Protein AF-A0A941Z0Y1-F1 (afdb_monomer_lite)

pLDDT: mean 83.26, std 10.03, range [49.31, 97.75]

Foldseek 3Di:
DVVVVCVVVVVVVVVVVCVVPNDDDDPVVVDDDVCVVDVVVVVVVCPDPVVVVVVVVVVVVVVVCVVVVVVVCVVCVVVVVVLVPDDPVVSVPD

Secondary structure (DSSP, 8-state):
-HHHHHHHHHHHHHHHHHHHH-----TTTSS--GGGT-HHHHHHHHTSHHHHHHHHHHHHHHHHHHHHHHHHHHHHHHHHHHHHTS-HHHHTT-

Structure (mmCIF, N/CA/C/O backbone):
data_AF-A0A941Z0Y1-F1
#
_entry.id   AF-A0A941Z0Y1-F1
#
loop_
_atom_site.group_PDB
_atom_site.id
_atom_site.type_symbol
_atom_site.label_atom_id
_atom_site.label_alt_id
_atom_site.label_comp_id
_atom_site.label_asym_id
_atom_site.label_entity_id
_atom_site.label_seq_id
_atom_site.pdbx_PDB_ins_code
_atom_site.Cartn_x
_atom_site.Cartn_y
_atom_site.Cartn_z
_atom_site.occupancy
_atom_site.B_iso_or_equiv
_atom_site.auth_seq_id
_atom_site.auth_comp_id
_atom_site.auth_asym_id
_atom_site.auth_atom_id
_atom_site.pdbx_PDB_model_num
ATOM 1 N N . MET A 1 1 ? 23.886 -2.031 2.480 1.00 68.56 1 MET A N 1
ATOM 2 C CA . MET A 1 1 ? 22.710 -1.448 1.790 1.00 68.56 1 MET A CA 1
ATOM 3 C C . MET A 1 1 ? 21.457 -1.440 2.666 1.00 68.56 1 MET A C 1
ATOM 5 O O . MET A 1 1 ? 20.902 -0.369 2.863 1.00 68.56 1 MET A O 1
ATOM 9 N N . VAL A 1 2 ? 21.059 -2.568 3.274 1.00 85.44 2 VAL A N 1
ATOM 10 C CA . VAL A 1 2 ? 19.877 -2.633 4.169 1.00 85.44 2 VAL A CA 1
ATOM 11 C C . VAL A 1 2 ? 19.943 -1.650 5.348 1.00 85.44 2 VAL A C 1
ATOM 13 O O . VAL A 1 2 ? 18.944 -1.026 5.682 1.00 85.44 2 VAL A O 1
ATOM 16 N N . LEU A 1 3 ? 21.136 -1.450 5.923 1.00 88.38 3 LEU A N 1
ATOM 17 C CA . LEU A 1 3 ? 21.339 -0.557 7.068 1.00 88.38 3 LEU A CA 1
ATOM 18 C C . LEU A 1 3 ? 21.107 0.922 6.709 1.00 88.38 3 LEU A C 1
ATOM 20 O O . LEU A 1 3 ? 20.530 1.668 7.489 1.00 88.38 3 LEU A O 1
ATOM 24 N N . VAL A 1 4 ? 21.502 1.324 5.496 1.00 90.81 4 VAL A N 1
ATOM 25 C CA . VAL A 1 4 ? 21.300 2.685 4.970 1.00 90.81 4 VAL A CA 1
ATOM 26 C C . VAL A 1 4 ? 19.827 2.909 4.632 1.00 90.81 4 VAL A C 1
ATOM 28 O O . VAL A 1 4 ? 19.267 3.942 4.981 1.00 90.81 4 VAL A O 1
ATOM 31 N N . LEU A 1 5 ? 19.175 1.915 4.018 1.00 91.62 5 LEU A N 1
ATOM 32 C CA . LEU A 1 5 ? 17.745 1.979 3.717 1.00 91.62 5 LEU A CA 1
ATOM 33 C C . LEU A 1 5 ? 16.916 2.113 5.005 1.00 91.62 5 LEU A C 1
ATOM 35 O O . LEU A 1 5 ? 16.053 2.981 5.093 1.00 91.62 5 LEU A O 1
ATOM 39 N N . GLY A 1 6 ? 17.223 1.303 6.025 1.00 90.12 6 GLY A N 1
ATOM 40 C CA . GLY A 1 6 ? 16.575 1.375 7.335 1.00 90.12 6 GLY A CA 1
ATOM 41 C C . GLY A 1 6 ? 16.792 2.722 8.028 1.00 90.12 6 GLY A C 1
ATOM 42 O O . GLY A 1 6 ? 15.838 3.295 8.550 1.00 90.12 6 GLY A O 1
ATOM 43 N N . ALA A 1 7 ? 18.010 3.268 7.964 1.00 92.56 7 ALA A N 1
ATOM 44 C CA . ALA A 1 7 ? 18.342 4.563 8.559 1.00 92.56 7 ALA A CA 1
ATOM 45 C C . ALA A 1 7 ? 17.573 5.740 7.935 1.00 92.56 7 ALA A C 1
ATOM 47 O O . ALA A 1 7 ? 17.288 6.705 8.635 1.00 92.56 7 ALA A O 1
ATOM 48 N N . VAL A 1 8 ? 17.213 5.664 6.648 1.00 93.56 8 VAL A N 1
ATOM 49 C CA . VAL A 1 8 ? 16.421 6.702 5.960 1.00 93.56 8 VAL A CA 1
ATOM 50 C C . VAL A 1 8 ? 14.917 6.466 6.118 1.00 93.56 8 VAL A C 1
ATOM 52 O O . VAL A 1 8 ? 14.153 7.408 6.327 1.00 93.56 8 VAL A O 1
ATOM 55 N N . MET A 1 9 ? 14.474 5.209 6.053 1.00 94.31 9 MET A N 1
ATOM 56 C CA . MET A 1 9 ? 13.058 4.854 6.191 1.00 94.31 9 MET A CA 1
ATOM 57 C C . MET A 1 9 ? 12.527 5.126 7.600 1.00 94.31 9 MET A C 1
ATOM 59 O O . MET A 1 9 ? 11.377 5.532 7.736 1.00 94.31 9 MET A O 1
ATOM 63 N N . LEU A 1 10 ? 13.347 4.951 8.642 1.00 92.94 10 LEU A N 1
ATOM 64 C CA . LEU A 1 10 ? 12.937 5.180 10.028 1.00 92.94 10 LEU A CA 1
ATOM 65 C C . LEU A 1 10 ? 12.474 6.631 10.288 1.00 92.94 10 LEU A C 1
ATOM 67 O O . LEU A 1 10 ? 11.329 6.808 10.708 1.00 92.94 10 LEU A O 1
ATOM 71 N N . PRO A 1 11 ? 13.273 7.681 10.008 1.00 92.94 11 PRO A N 1
ATOM 72 C CA . PRO A 1 11 ? 12.818 9.058 10.175 1.00 92.94 11 PRO A CA 1
ATOM 73 C C . PRO A 1 11 ? 11.687 9.417 9.206 1.00 92.94 11 PRO A C 1
ATOM 75 O O . PRO A 1 11 ? 10.793 10.161 9.595 1.00 92.94 11 PRO A O 1
ATOM 78 N N . ALA A 1 12 ? 11.667 8.865 7.987 1.00 93.06 12 ALA A N 1
ATOM 79 C CA . ALA A 1 12 ? 10.578 9.102 7.037 1.00 93.06 12 ALA A CA 1
ATOM 80 C C . ALA A 1 12 ? 9.235 8.550 7.543 1.00 93.06 12 ALA A C 1
ATOM 82 O O . ALA A 1 12 ? 8.218 9.239 7.476 1.00 93.06 12 ALA A O 1
ATOM 83 N N . ALA A 1 13 ? 9.230 7.337 8.100 1.00 90.19 13 ALA A N 1
ATOM 84 C CA . ALA A 1 13 ? 8.043 6.720 8.683 1.00 90.19 13 ALA A CA 1
ATOM 85 C C . ALA A 1 13 ? 7.556 7.484 9.925 1.00 90.19 13 ALA A C 1
ATOM 87 O O . ALA A 1 13 ? 6.356 7.721 10.066 1.00 90.19 13 ALA A O 1
ATOM 88 N N . LEU A 1 14 ? 8.480 7.921 10.791 1.00 90.62 14 LEU A N 1
ATOM 89 C CA . LEU A 1 14 ? 8.154 8.759 11.949 1.00 90.62 14 LEU A CA 1
ATOM 90 C C . LEU A 1 14 ? 7.556 10.102 11.512 1.00 90.62 14 LEU A C 1
ATOM 92 O O . LEU A 1 14 ? 6.493 10.484 11.998 1.00 90.62 14 LEU A O 1
ATOM 96 N N . ALA A 1 15 ? 8.188 10.786 10.556 1.00 91.38 15 ALA A N 1
ATOM 97 C CA . ALA A 1 15 ? 7.699 12.053 10.021 1.00 91.38 15 ALA A CA 1
ATOM 98 C C . ALA A 1 15 ? 6.317 11.903 9.368 1.00 91.38 15 ALA A C 1
ATOM 100 O O . ALA A 1 15 ? 5.436 12.726 9.609 1.00 91.38 15 ALA A O 1
ATOM 101 N N . ALA A 1 16 ? 6.094 10.832 8.600 1.00 90.75 16 ALA A N 1
ATOM 102 C CA . ALA A 1 16 ? 4.801 10.539 7.989 1.00 90.75 16 ALA A CA 1
ATOM 103 C C . ALA A 1 16 ? 3.706 10.291 9.039 1.00 90.75 16 ALA A C 1
ATOM 105 O O . ALA A 1 16 ? 2.607 10.829 8.914 1.00 90.75 16 ALA A O 1
ATOM 106 N N . GLY A 1 17 ? 4.004 9.524 10.094 1.00 89.19 17 GLY A N 1
ATOM 107 C CA . GLY A 1 17 ? 3.065 9.279 11.192 1.00 89.19 17 GLY A CA 1
ATOM 108 C C . GLY A 1 17 ? 2.684 10.563 11.931 1.00 89.19 17 GLY A C 1
ATOM 109 O O . GLY A 1 17 ? 1.500 10.824 12.156 1.00 89.19 17 GLY A O 1
ATOM 110 N N . VAL A 1 18 ? 3.675 11.408 12.233 1.00 90.31 18 VAL A N 1
ATOM 111 C CA . VAL A 1 18 ? 3.452 12.713 12.872 1.00 90.31 18 VAL A CA 1
ATOM 112 C C . VAL A 1 18 ? 2.677 13.662 11.959 1.00 90.31 18 VAL A C 1
ATOM 114 O O . VAL A 1 18 ? 1.786 14.358 12.435 1.00 90.31 18 VAL A O 1
ATOM 117 N N . ALA A 1 19 ? 2.944 13.669 10.653 1.00 89.81 19 ALA A N 1
ATOM 118 C CA . ALA A 1 19 ? 2.198 14.489 9.700 1.00 89.81 19 ALA A CA 1
ATOM 119 C C . ALA A 1 19 ? 0.736 14.032 9.539 1.00 89.81 19 ALA A C 1
ATOM 121 O O . ALA A 1 19 ? -0.152 14.863 9.367 1.00 89.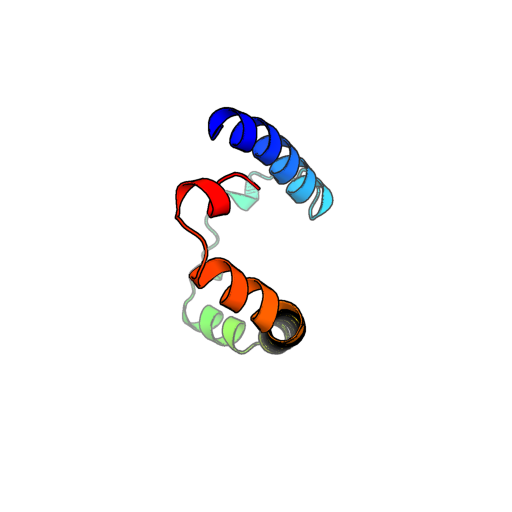81 19 ALA A O 1
ATOM 122 N N . ALA A 1 20 ? 0.472 12.723 9.607 1.00 86.94 20 ALA A N 1
ATOM 123 C CA . ALA A 1 20 ? -0.867 12.164 9.433 1.00 86.94 20 ALA A CA 1
ATOM 124 C C . ALA A 1 20 ? -1.774 12.317 10.670 1.00 86.94 20 ALA A C 1
ATOM 126 O O . ALA A 1 20 ? -2.994 12.373 10.515 1.00 86.94 20 ALA A O 1
ATOM 127 N N . GLY A 1 21 ? -1.210 12.356 11.885 1.00 78.69 21 GLY A N 1
ATOM 128 C CA . GLY A 1 21 ? -2.000 12.313 13.126 1.00 78.69 21 GLY A CA 1
ATOM 129 C C . GLY A 1 21 ? -1.463 13.116 14.313 1.00 78.69 21 GLY A C 1
ATOM 130 O O . GLY A 1 21 ? -2.063 13.067 15.386 1.00 78.69 21 GLY A O 1
ATOM 131 N N . GLY A 1 22 ? -0.363 13.853 14.149 1.00 80.94 22 GLY A N 1
ATOM 132 C CA . GLY A 1 22 ? 0.316 14.561 15.233 1.00 80.94 22 GLY A CA 1
ATOM 133 C C . GLY A 1 22 ? 1.022 13.627 16.221 1.00 80.94 22 GLY A C 1
ATOM 134 O O . GLY A 1 22 ? 1.003 12.402 16.102 1.00 80.94 22 GLY A O 1
ATOM 135 N N . TRP A 1 23 ? 1.668 14.211 17.229 1.00 81.69 23 TRP A N 1
ATOM 136 C CA . TRP A 1 23 ? 2.312 13.465 18.313 1.00 81.69 23 TRP A CA 1
ATOM 137 C C . TRP A 1 23 ? 1.351 13.347 19.506 1.00 81.69 23 TRP A C 1
ATOM 139 O O . TRP A 1 23 ? 1.298 14.238 20.351 1.00 81.69 23 TRP A O 1
ATOM 149 N N . ASN A 1 24 ? 0.555 12.272 19.565 1.00 73.69 24 ASN A N 1
ATOM 150 C CA . ASN A 1 24 ? -0.470 12.089 20.602 1.00 73.69 24 ASN A CA 1
ATOM 151 C C . ASN A 1 24 ? -0.060 11.045 21.659 1.00 73.69 24 ASN A C 1
ATOM 153 O O . ASN A 1 24 ? -0.305 9.849 21.495 1.00 73.69 24 ASN A O 1
ATOM 157 N N . PHE A 1 25 ? 0.537 11.495 22.767 1.00 74.94 25 PHE A N 1
ATOM 158 C CA . PHE A 1 25 ? 0.802 10.653 23.941 1.00 74.94 25 PHE A CA 1
ATOM 159 C C . PHE A 1 25 ? -0.435 10.607 24.848 1.00 74.94 25 PHE A C 1
ATOM 161 O O . PHE A 1 25 ? -0.751 11.583 25.523 1.00 74.94 25 PHE A O 1
ATOM 168 N N . SER A 1 26 ? -1.134 9.466 24.888 1.00 76.69 26 SER A N 1
ATOM 169 C CA . SER A 1 26 ? -2.291 9.271 25.771 1.00 76.69 26 SER A CA 1
ATOM 170 C C . SER A 1 26 ? -2.254 7.923 26.486 1.00 76.69 26 SER A C 1
ATOM 172 O O . SER A 1 26 ? -2.289 6.863 25.861 1.00 76.69 26 SER A O 1
ATOM 174 N N . TRP A 1 27 ? -2.289 7.964 27.818 1.00 76.31 27 TRP A N 1
ATOM 175 C CA . TRP A 1 27 ? -2.401 6.780 28.676 1.00 76.31 27 TRP A CA 1
ATOM 176 C C . TRP A 1 27 ? -3.780 6.103 28.589 1.00 76.31 27 TRP A C 1
ATOM 178 O O . TRP A 1 27 ? -3.904 4.912 28.855 1.00 76.31 27 TRP A O 1
ATOM 188 N N . GLN A 1 28 ? -4.814 6.819 28.129 1.00 70.38 28 GLN A N 1
ATOM 189 C CA . GLN A 1 28 ? -6.146 6.249 27.875 1.00 70.38 28 GLN A CA 1
ATOM 190 C C . GLN A 1 28 ? -6.217 5.440 26.574 1.00 70.38 28 GLN A C 1
ATOM 192 O O . GLN A 1 28 ? -7.148 4.654 26.393 1.00 70.38 28 GLN A O 1
ATOM 197 N N . ALA A 1 29 ? -5.259 5.613 25.657 1.00 69.38 29 ALA A N 1
ATOM 198 C CA . ALA A 1 29 ? -5.125 4.736 24.495 1.00 69.38 29 ALA A CA 1
ATOM 199 C C . ALA A 1 29 ? -4.581 3.350 24.886 1.00 69.38 29 ALA A C 1
ATOM 201 O O . ALA A 1 29 ? -4.901 2.374 24.212 1.00 69.38 29 ALA A O 1
ATOM 202 N N . LEU A 1 30 ? -3.815 3.272 25.984 1.00 72.75 30 LEU A N 1
ATOM 203 C CA . LEU A 1 30 ? -3.275 2.028 26.541 1.00 72.75 30 LEU A CA 1
ATOM 204 C C . LEU A 1 30 ? -4.294 1.235 27.372 1.00 72.75 30 LEU A C 1
ATOM 206 O O . LEU A 1 30 ? -4.092 0.047 27.612 1.00 72.75 30 LEU A O 1
ATOM 210 N N . ALA A 1 31 ? -5.379 1.869 27.822 1.00 81.19 31 ALA A N 1
ATOM 211 C CA . ALA A 1 31 ? -6.415 1.181 28.579 1.00 81.19 31 ALA A CA 1
ATOM 212 C C . ALA A 1 31 ? -7.169 0.179 27.676 1.00 81.19 31 ALA A C 1
ATOM 214 O O . ALA A 1 31 ? -7.605 0.561 26.581 1.00 81.19 31 ALA A O 1
ATOM 215 N N . PRO A 1 32 ? -7.368 -1.083 28.106 1.00 74.50 32 PRO A N 1
ATOM 216 C CA . PRO A 1 32 ? -8.160 -2.044 27.350 1.00 74.50 32 PRO A CA 1
ATOM 217 C C . PRO A 1 32 ? -9.616 -1.567 27.292 1.00 74.50 32 PRO A C 1
ATOM 219 O O . PRO A 1 32 ? -10.277 -1.410 28.315 1.00 74.50 32 PRO A O 1
ATOM 222 N N . LYS A 1 33 ? -10.115 -1.307 26.079 1.00 72.81 33 LYS A N 1
ATOM 223 C CA . LYS A 1 33 ? -11.495 -0.863 25.840 1.00 72.81 33 LYS A CA 1
ATOM 224 C C . LYS A 1 33 ? -12.351 -2.072 25.438 1.00 72.81 33 LYS A C 1
ATOM 226 O O . LYS A 1 33 ? -12.214 -2.517 24.297 1.00 72.81 33 LYS A O 1
ATOM 231 N N . PRO A 1 34 ? -13.232 -2.599 26.310 1.00 73.88 34 PRO A N 1
ATOM 232 C CA . PRO A 1 34 ? -14.035 -3.790 26.011 1.00 73.88 34 PRO A CA 1
ATOM 233 C C . PRO A 1 34 ? -14.998 -3.585 24.829 1.00 73.88 34 PRO A C 1
ATOM 235 O O . PRO A 1 34 ? -15.244 -4.514 24.071 1.00 73.88 34 PRO A O 1
ATOM 238 N N . GLU A 1 35 ? -15.427 -2.350 24.558 1.00 72.44 35 GLU A N 1
ATOM 239 C CA . GLU A 1 35 ? -16.217 -1.989 23.363 1.00 72.44 35 GLU A CA 1
ATOM 240 C C . GLU A 1 35 ? -15.479 -2.192 22.025 1.00 72.44 35 GLU A C 1
ATOM 242 O O . GLU A 1 35 ? -16.084 -2.150 20.946 1.00 72.44 35 GLU A O 1
ATOM 247 N N . LYS A 1 36 ? -14.151 -2.352 22.052 1.00 68.81 36 LYS A N 1
ATOM 248 C CA . LYS A 1 36 ? -13.364 -2.734 20.871 1.00 68.81 36 LYS A CA 1
ATOM 249 C C . LYS A 1 36 ? -13.256 -4.252 20.700 1.00 68.81 36 LYS A C 1
ATOM 251 O O . LYS A 1 36 ? -12.867 -4.679 19.619 1.00 68.81 36 LYS A O 1
ATOM 256 N N . LEU A 1 37 ? -13.593 -5.033 21.729 1.00 76.50 37 LEU A N 1
ATOM 257 C CA . LEU A 1 37 ? -13.517 -6.497 21.738 1.00 76.50 37 LEU A CA 1
ATOM 258 C C . LEU A 1 37 ? -14.862 -7.178 21.455 1.00 76.50 37 LEU A C 1
ATOM 260 O O . LEU A 1 37 ? -14.880 -8.389 21.272 1.00 76.50 37 LEU A O 1
ATOM 264 N N . ASP A 1 38 ? -15.970 -6.434 21.406 1.00 78.62 38 ASP A N 1
ATOM 265 C CA . ASP A 1 38 ? -17.287 -6.993 21.096 1.00 78.62 38 ASP A CA 1
ATOM 266 C C . ASP A 1 38 ? -17.366 -7.445 19.616 1.00 78.62 38 ASP A C 1
ATOM 268 O O . ASP A 1 38 ? -17.330 -6.599 18.709 1.00 78.62 38 ASP A O 1
ATOM 272 N N . PRO A 1 39 ? -17.481 -8.762 19.342 1.00 77.00 39 PRO A N 1
ATOM 273 C CA . PRO A 1 39 ? -17.507 -9.295 17.983 1.00 77.00 39 PRO A CA 1
ATOM 274 C C . PRO A 1 39 ? -18.791 -8.928 17.227 1.00 77.00 39 PRO A C 1
ATOM 276 O O . PRO A 1 39 ? -18.743 -8.739 16.010 1.00 77.00 39 PRO A O 1
ATOM 279 N N . PHE A 1 40 ? -19.924 -8.768 17.918 1.00 81.31 40 PHE A N 1
ATOM 280 C CA . PHE A 1 40 ? -21.198 -8.424 17.283 1.00 81.31 40 PHE A CA 1
ATOM 281 C C . PHE A 1 40 ? -21.207 -6.961 16.839 1.00 81.31 40 PHE A C 1
ATOM 283 O O . PHE A 1 40 ? -21.549 -6.656 15.692 1.00 81.31 40 PHE A O 1
ATOM 290 N N . ALA A 1 41 ? -20.725 -6.059 17.699 1.00 76.56 41 ALA A N 1
ATOM 291 C CA . ALA A 1 41 ? -20.496 -4.666 17.320 1.00 76.56 41 ALA A CA 1
ATOM 292 C C . ALA A 1 41 ? -19.417 -4.541 16.223 1.00 76.56 41 ALA A C 1
ATOM 294 O O . ALA A 1 41 ? -19.487 -3.650 15.374 1.00 76.56 41 ALA A O 1
ATOM 295 N N . GLY A 1 42 ? -18.433 -5.449 16.208 1.00 76.94 42 GLY A N 1
ATOM 296 C CA . GLY A 1 42 ? -17.402 -5.544 15.174 1.00 76.94 42 GLY A CA 1
ATOM 297 C C . GLY A 1 42 ? -17.958 -5.833 13.776 1.00 76.94 42 GLY A C 1
ATOM 298 O O . GLY A 1 42 ? -17.568 -5.158 12.825 1.00 76.94 42 GLY A O 1
ATOM 299 N N . ILE A 1 43 ? -18.913 -6.759 13.647 1.00 80.31 43 ILE A N 1
ATOM 300 C CA . ILE A 1 43 ? -19.561 -7.067 12.358 1.00 80.31 43 ILE A CA 1
ATOM 301 C C . ILE A 1 43 ? -20.342 -5.855 11.835 1.00 80.31 43 ILE A C 1
ATOM 30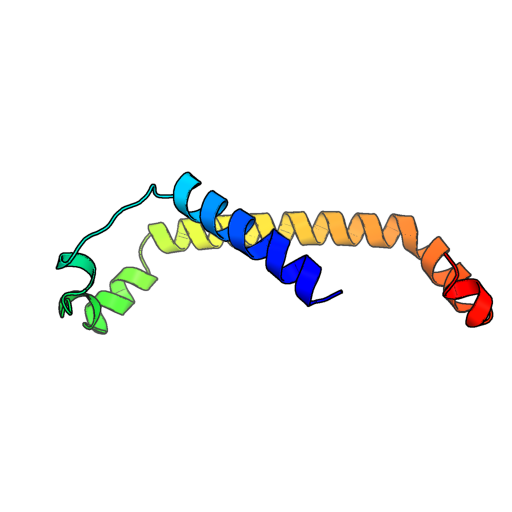3 O O . ILE A 1 43 ? -20.210 -5.490 10.667 1.00 80.31 43 ILE A O 1
ATOM 307 N N . GLY A 1 44 ? -21.097 -5.179 12.707 1.00 77.62 44 GLY A N 1
ATOM 308 C CA . GLY A 1 44 ? -21.807 -3.948 12.342 1.00 77.62 44 GLY A CA 1
ATOM 309 C C . GLY A 1 44 ? -20.862 -2.823 11.905 1.00 77.62 44 GLY A C 1
ATOM 310 O O . GLY A 1 44 ? -21.189 -2.058 10.997 1.00 77.62 44 GLY A O 1
ATOM 311 N N . ARG A 1 45 ? -19.657 -2.754 12.491 1.00 78.38 45 ARG A N 1
ATOM 312 C CA . ARG A 1 45 ? -18.604 -1.847 12.023 1.00 78.38 45 ARG A CA 1
ATOM 313 C C . ARG A 1 45 ? -18.162 -2.234 10.620 1.00 78.38 45 ARG A C 1
ATOM 315 O O . ARG A 1 45 ? -18.243 -1.362 9.774 1.00 78.38 45 ARG A O 1
ATOM 322 N N . LEU A 1 46 ? -17.816 -3.502 10.361 1.00 76.44 46 LEU A N 1
ATOM 323 C CA . LEU A 1 46 ? -17.345 -3.988 9.050 1.00 76.44 46 LEU A CA 1
ATOM 324 C C . LEU A 1 46 ? -18.295 -3.672 7.881 1.00 76.44 46 LEU A C 1
ATOM 326 O O . LEU A 1 46 ? -17.830 -3.418 6.772 1.00 76.44 46 LEU A O 1
ATOM 330 N N . VAL A 1 47 ? -19.608 -3.673 8.126 1.00 75.25 47 VAL A N 1
ATOM 331 C CA . VAL A 1 47 ? -20.652 -3.388 7.118 1.00 75.25 47 VAL A CA 1
ATOM 332 C C . VAL A 1 47 ? -21.126 -1.924 7.186 1.00 75.25 47 VAL A C 1
ATOM 334 O O . VAL A 1 47 ? -22.157 -1.546 6.633 1.00 75.25 47 VAL A O 1
ATOM 337 N N . SER A 1 48 ? -20.377 -1.051 7.861 1.00 79.56 48 SER A N 1
ATOM 338 C CA . SER A 1 48 ? -20.694 0.375 7.913 1.00 79.56 48 SER A CA 1
ATOM 339 C C . SER A 1 48 ? -20.456 1.054 6.558 1.00 79.56 48 SER A C 1
ATOM 341 O O . SER A 1 48 ? -19.537 0.709 5.812 1.00 79.56 48 SER A O 1
ATOM 343 N N . GLY A 1 49 ? -21.236 2.099 6.252 1.00 79.88 49 GLY A N 1
ATOM 344 C CA . GLY A 1 49 ? -21.059 2.893 5.025 1.00 79.88 49 GLY A CA 1
ATOM 345 C C . GLY A 1 49 ? -19.657 3.508 4.882 1.00 79.88 49 GLY A C 1
ATOM 346 O O . GLY A 1 49 ? -19.204 3.782 3.772 1.00 79.88 49 GLY A O 1
ATOM 347 N N . ARG A 1 50 ? -18.925 3.652 5.996 1.00 82.44 50 ARG A N 1
ATOM 348 C CA . ARG A 1 50 ? -17.519 4.063 5.997 1.00 82.44 50 ARG A CA 1
ATOM 349 C C . ARG A 1 50 ? -16.606 3.008 5.368 1.00 82.44 50 ARG A C 1
ATOM 351 O O . ARG A 1 50 ? -15.781 3.371 4.533 1.00 82.44 50 ARG A O 1
ATOM 358 N N . GLN A 1 51 ? -16.781 1.728 5.706 1.00 84.38 51 GLN A N 1
ATOM 359 C CA . GLN A 1 51 ? -16.009 0.639 5.093 1.00 84.38 51 GLN A CA 1
ATOM 360 C C . GLN A 1 51 ? -16.261 0.553 3.590 1.00 84.38 51 GLN A C 1
ATOM 362 O O . GLN A 1 51 ? -15.328 0.329 2.827 1.00 84.38 51 GLN A O 1
ATOM 367 N N . VAL A 1 52 ? -17.508 0.764 3.158 1.00 86.06 52 VAL A N 1
ATOM 368 C CA . VAL A 1 52 ? -17.865 0.761 1.731 1.00 86.06 52 VAL A CA 1
ATOM 369 C C . VAL A 1 52 ? -17.125 1.876 0.984 1.00 86.06 52 VAL A C 1
ATOM 371 O O . VAL A 1 52 ? -16.574 1.636 -0.090 1.00 86.06 52 VAL A O 1
ATOM 374 N N . GLY A 1 53 ? -17.040 3.077 1.565 1.00 90.50 53 GLY A N 1
ATOM 375 C CA . GLY A 1 53 ? -16.271 4.184 0.989 1.00 90.50 53 GLY A CA 1
ATOM 376 C C . GLY A 1 53 ? -14.763 3.913 0.934 1.00 90.50 53 GLY A C 1
ATOM 377 O O . GLY A 1 53 ? -14.117 4.190 -0.078 1.00 90.50 53 GLY A O 1
ATOM 378 N N . GLU A 1 54 ? -14.198 3.333 1.994 1.00 91.12 54 GLU A N 1
ATOM 379 C CA . GLU A 1 54 ? -12.783 2.940 2.037 1.00 91.12 54 GLU A CA 1
ATOM 380 C C . GLU A 1 54 ? -12.472 1.832 1.016 1.00 91.12 54 GLU A C 1
ATOM 382 O O . GLU A 1 54 ? -11.472 1.925 0.300 1.00 91.12 54 GLU A O 1
ATOM 387 N N . ALA A 1 55 ? -13.361 0.844 0.872 1.00 89.38 55 ALA A N 1
ATOM 388 C CA . ALA A 1 55 ? -13.254 -0.214 -0.127 1.00 89.38 55 ALA A CA 1
ATOM 389 C C . ALA A 1 55 ? -13.310 0.350 -1.552 1.00 89.38 55 ALA A C 1
ATOM 391 O O . ALA A 1 55 ? -12.447 0.032 -2.368 1.00 89.38 55 ALA A O 1
ATOM 392 N N . LEU A 1 56 ? -14.255 1.252 -1.841 1.00 93.69 56 LEU A N 1
ATOM 393 C CA . LEU A 1 56 ? -14.349 1.903 -3.147 1.00 93.69 56 LEU A CA 1
ATOM 394 C C . LEU A 1 56 ? -13.074 2.690 -3.476 1.00 93.69 56 LEU A C 1
ATOM 396 O O . LEU A 1 56 ? -12.539 2.568 -4.577 1.00 93.69 56 LEU A O 1
ATOM 400 N N . LYS A 1 57 ? -12.541 3.458 -2.517 1.00 94.06 57 LYS A N 1
ATOM 401 C CA . LYS A 1 57 ? -11.270 4.175 -2.690 1.00 94.06 57 LYS A CA 1
ATOM 402 C C . LYS A 1 57 ? -10.117 3.211 -2.983 1.00 94.06 57 LYS A C 1
ATOM 404 O O . LYS A 1 57 ? -9.308 3.489 -3.869 1.00 94.06 57 LYS A O 1
ATOM 409 N N . ALA A 1 58 ? -10.042 2.094 -2.260 1.00 94.44 58 ALA A N 1
ATOM 410 C CA . ALA A 1 58 ? -9.016 1.078 -2.472 1.00 94.44 58 ALA A CA 1
ATOM 411 C C . ALA A 1 58 ? -9.132 0.433 -3.863 1.00 94.44 58 ALA A C 1
ATOM 413 O O . ALA A 1 58 ? -8.125 0.327 -4.562 1.00 94.44 58 ALA A O 1
ATOM 414 N N . CYS A 1 59 ? -10.345 0.087 -4.306 1.00 96.31 59 CYS A N 1
ATOM 415 C CA . CYS A 1 59 ? -10.602 -0.417 -5.656 1.00 96.31 59 CYS A CA 1
ATOM 416 C C . CYS A 1 59 ? -10.174 0.591 -6.729 1.00 96.31 59 CYS A C 1
ATOM 418 O O . CYS A 1 59 ? -9.500 0.216 -7.684 1.00 96.31 59 CYS A O 1
ATOM 420 N N . THR A 1 60 ? -10.498 1.873 -6.555 1.00 96.88 60 THR A N 1
ATOM 421 C CA . THR A 1 60 ? -10.084 2.932 -7.485 1.00 96.88 60 THR A CA 1
ATOM 422 C C . THR A 1 60 ? -8.563 3.047 -7.564 1.00 96.88 60 THR A C 1
ATOM 424 O O . THR A 1 60 ? -8.010 3.082 -8.661 1.00 96.88 60 THR A O 1
ATOM 427 N N . LEU A 1 61 ? -7.863 3.054 -6.424 1.00 96.56 61 LEU A N 1
ATOM 428 C CA . LEU A 1 61 ? -6.397 3.082 -6.407 1.00 96.56 61 LEU A CA 1
ATOM 429 C C . LEU A 1 61 ? -5.797 1.840 -7.077 1.00 96.56 61 LEU A C 1
ATOM 431 O O . LEU A 1 61 ? -4.866 1.970 -7.870 1.00 96.56 61 LEU A O 1
ATOM 435 N N . ALA A 1 62 ? -6.354 0.657 -6.813 1.00 96.75 62 ALA A N 1
ATOM 436 C CA . ALA A 1 62 ? -5.915 -0.584 -7.441 1.00 96.75 62 ALA A CA 1
ATOM 437 C C . ALA A 1 62 ? -6.096 -0.547 -8.966 1.00 96.75 62 ALA A C 1
ATOM 439 O O . ALA A 1 62 ? -5.185 -0.931 -9.698 1.00 96.75 62 ALA A O 1
ATOM 440 N N . LEU A 1 63 ? -7.229 -0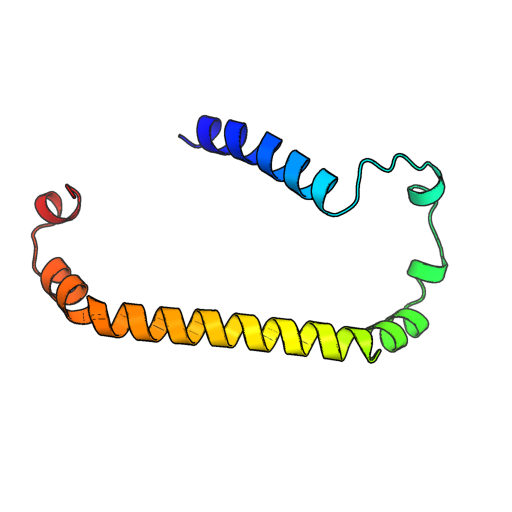.030 -9.452 1.00 97.75 63 LEU A N 1
ATOM 441 C CA . LEU A 1 63 ? -7.478 0.149 -10.883 1.00 97.75 63 LEU A CA 1
ATOM 442 C C . LEU A 1 63 ? -6.494 1.136 -11.511 1.00 97.75 63 LEU A C 1
ATOM 444 O O . LEU A 1 63 ? -5.944 0.840 -12.567 1.00 97.75 63 LEU A O 1
ATOM 448 N N . ILE A 1 64 ? -6.227 2.273 -10.864 1.00 97.62 64 ILE A N 1
ATOM 449 C CA . ILE A 1 64 ? -5.259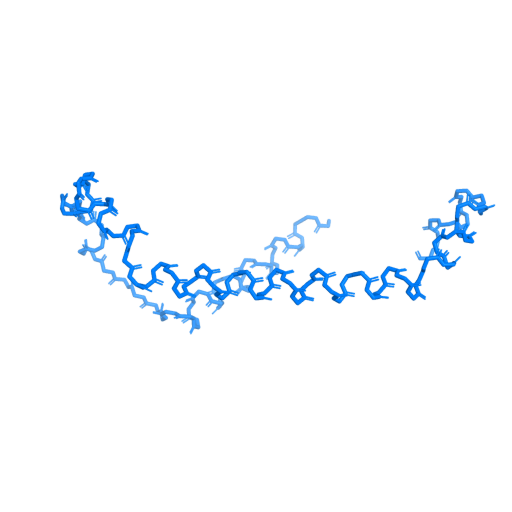 3.261 -11.363 1.00 97.62 64 ILE A CA 1
ATOM 450 C C . ILE A 1 64 ? -3.875 2.622 -11.501 1.00 97.62 64 ILE A C 1
ATOM 452 O O . ILE A 1 64 ? -3.269 2.695 -12.569 1.00 97.62 64 ILE A O 1
ATOM 456 N N . VAL A 1 65 ? -3.390 1.960 -10.448 1.00 97.31 65 VAL A N 1
ATOM 457 C CA . VAL A 1 65 ? -2.079 1.294 -10.463 1.00 97.31 65 VAL A CA 1
ATOM 458 C C . VAL A 1 65 ? -2.046 0.185 -11.514 1.00 97.31 65 VAL A C 1
ATOM 460 O O . VAL A 1 65 ? -1.075 0.085 -12.261 1.00 97.31 65 VAL A O 1
ATOM 463 N N . GLY A 1 66 ? -3.114 -0.607 -11.625 1.00 96.69 66 GLY A N 1
ATOM 464 C CA . GLY A 1 66 ? -3.234 -1.664 -12.626 1.00 96.69 66 GLY A CA 1
ATOM 465 C C . GLY A 1 66 ? -3.200 -1.130 -14.059 1.00 96.69 66 GLY A C 1
ATOM 466 O O . GLY A 1 66 ? -2.467 -1.659 -14.890 1.00 96.69 66 GLY A O 1
ATOM 467 N N . VAL A 1 67 ? -3.935 -0.053 -14.347 1.00 97.31 67 VAL A N 1
ATOM 468 C CA . VAL A 1 67 ? -3.965 0.580 -15.674 1.00 97.31 67 VAL A CA 1
ATOM 469 C C . VAL A 1 67 ? -2.609 1.188 -16.016 1.00 97.31 67 VAL A C 1
ATOM 471 O O . VAL A 1 67 ? -2.081 0.917 -17.092 1.00 97.31 67 VAL A O 1
ATOM 474 N N . VAL A 1 68 ? -2.014 1.966 -15.108 1.00 96.62 68 VAL A N 1
ATOM 475 C CA . VAL A 1 68 ? -0.688 2.564 -15.328 1.00 96.62 68 VAL A CA 1
ATOM 476 C C . VAL A 1 68 ? 0.365 1.476 -15.524 1.00 96.62 68 VAL A C 1
ATOM 478 O O . VAL A 1 68 ? 1.159 1.562 -16.458 1.00 96.62 68 VAL A O 1
ATOM 481 N N . GLY A 1 69 ? 0.337 0.422 -14.705 1.00 94.75 69 GLY A N 1
ATOM 482 C CA . GLY A 1 69 ? 1.226 -0.728 -14.840 1.00 94.75 69 GLY A CA 1
ATOM 483 C C . GLY A 1 69 ? 1.050 -1.453 -16.175 1.00 94.75 69 GLY A C 1
ATOM 484 O O . GLY A 1 69 ? 2.037 -1.750 -16.841 1.00 94.75 69 GLY A O 1
ATOM 485 N N . ALA A 1 70 ? -0.191 -1.675 -16.616 1.00 94.62 70 ALA A N 1
ATOM 486 C CA . ALA A 1 70 ? -0.481 -2.312 -17.898 1.00 94.62 70 ALA A CA 1
ATOM 487 C C . ALA A 1 70 ? -0.026 -1.458 -19.092 1.00 94.62 70 ALA A C 1
ATOM 489 O O . ALA A 1 70 ? 0.538 -1.992 -20.047 1.00 94.62 70 ALA A O 1
ATOM 490 N N . LEU A 1 71 ? -0.242 -0.140 -19.043 1.00 95.00 71 LEU A N 1
ATOM 491 C CA . LEU A 1 71 ? 0.224 0.793 -20.071 1.00 95.00 71 LEU A CA 1
ATOM 492 C C . LEU A 1 71 ? 1.751 0.855 -20.121 1.00 95.00 71 LEU A C 1
ATOM 494 O O . LEU A 1 71 ? 2.328 0.773 -21.203 1.00 95.00 71 LEU A O 1
ATOM 498 N N . PHE A 1 72 ? 2.400 0.955 -18.960 1.00 93.62 72 PHE A N 1
ATOM 499 C CA . PHE A 1 72 ? 3.854 0.955 -18.856 1.00 93.62 72 PHE A CA 1
ATOM 500 C C . PHE A 1 72 ? 4.451 -0.339 -19.405 1.00 93.62 72 PHE A C 1
ATOM 502 O O . PHE A 1 72 ? 5.370 -0.288 -20.219 1.00 93.62 72 PHE A O 1
ATOM 509 N N . LEU A 1 73 ? 3.894 -1.488 -19.007 1.00 90.44 73 LEU A N 1
ATOM 510 C CA . LEU A 1 73 ? 4.332 -2.786 -19.499 1.00 90.44 73 LEU A CA 1
ATOM 511 C C . LEU A 1 73 ? 4.188 -2.838 -21.017 1.00 90.44 73 LEU A C 1
ATOM 513 O O . LEU A 1 73 ? 5.170 -3.095 -21.697 1.00 90.44 73 LEU A O 1
ATOM 517 N N . ARG A 1 74 ? 3.014 -2.497 -21.562 1.00 89.88 74 ARG A N 1
ATOM 518 C CA . ARG A 1 74 ? 2.788 -2.460 -23.015 1.00 89.88 74 ARG A CA 1
ATOM 519 C C . ARG A 1 74 ? 3.781 -1.570 -23.756 1.00 89.88 74 ARG A C 1
ATOM 521 O O . ARG A 1 74 ? 4.275 -1.977 -24.797 1.00 89.88 74 ARG A O 1
ATOM 528 N N . ALA A 1 75 ? 4.092 -0.396 -23.216 1.00 88.19 75 ALA A N 1
ATOM 529 C CA . ALA A 1 75 ? 5.030 0.542 -23.827 1.00 88.19 75 ALA A CA 1
ATOM 530 C C . ALA A 1 75 ? 6.501 0.096 -23.745 1.00 88.19 75 ALA A C 1
ATOM 532 O O . ALA A 1 75 ? 7.337 0.651 -24.448 1.00 88.19 75 ALA A O 1
ATOM 533 N N . ARG A 1 76 ? 6.830 -0.853 -22.861 1.00 86.56 76 ARG A N 1
ATOM 534 C CA . ARG A 1 76 ? 8.200 -1.328 -22.610 1.00 86.56 76 ARG A CA 1
ATOM 535 C C . ARG A 1 76 ? 8.392 -2.817 -22.890 1.00 86.56 76 ARG A C 1
ATOM 537 O O . ARG A 1 76 ? 9.478 -3.340 -22.661 1.00 86.56 76 ARG A O 1
ATOM 544 N N . LEU A 1 77 ? 7.360 -3.505 -23.379 1.00 83.81 77 LEU A N 1
ATOM 545 C CA . LEU A 1 77 ? 7.401 -4.938 -23.673 1.00 83.81 77 LEU A CA 1
ATOM 546 C C . LEU A 1 77 ? 8.511 -5.273 -24.670 1.00 83.81 77 LEU A C 1
ATOM 548 O O . LEU A 1 77 ? 9.207 -6.264 -24.470 1.00 83.81 77 LEU A O 1
ATOM 552 N N . ASP A 1 78 ? 8.718 -4.426 -25.678 1.00 78.56 78 ASP A N 1
ATOM 553 C CA . ASP A 1 78 ? 9.769 -4.618 -26.680 1.00 78.56 78 ASP A CA 1
ATOM 554 C C . ASP A 1 78 ? 11.176 -4.472 -26.076 1.00 78.56 78 ASP A C 1
ATOM 556 O O . ASP A 1 78 ? 12.054 -5.285 -26.362 1.00 78.56 78 ASP A O 1
ATOM 560 N N . ASP A 1 79 ? 11.381 -3.515 -25.163 1.00 81.50 79 ASP A N 1
ATOM 561 C CA . ASP A 1 79 ? 12.646 -3.352 -24.427 1.00 81.50 79 ASP A CA 1
ATOM 562 C C . ASP A 1 79 ? 12.926 -4.567 -23.523 1.00 81.50 79 ASP A C 1
ATOM 564 O O . ASP A 1 79 ? 14.054 -5.069 -23.456 1.00 81.50 79 ASP A O 1
ATOM 568 N N . PHE A 1 80 ? 11.893 -5.086 -22.848 1.00 79.50 80 PHE A N 1
ATOM 569 C CA . PHE A 1 80 ? 12.011 -6.307 -22.049 1.00 79.50 80 PHE A CA 1
ATOM 570 C C . PHE A 1 80 ? 12.329 -7.524 -22.927 1.00 79.50 80 PHE A C 1
ATOM 572 O O . PHE A 1 80 ? 13.217 -8.304 -22.579 1.00 79.50 80 PHE A O 1
ATOM 579 N N . ALA A 1 81 ? 11.668 -7.665 -24.080 1.00 80.50 81 ALA A N 1
ATOM 580 C CA . ALA A 1 81 ? 11.915 -8.748 -25.030 1.00 80.50 81 ALA A CA 1
ATOM 581 C C . ALA A 1 81 ? 13.337 -8.690 -25.615 1.00 80.50 81 ALA A C 1
ATOM 583 O O . ALA A 1 81 ? 14.009 -9.718 -25.701 1.00 80.50 81 ALA A O 1
ATOM 584 N N . ALA A 1 82 ? 13.830 -7.493 -25.937 1.00 78.06 82 ALA A N 1
ATOM 585 C CA . ALA A 1 82 ? 15.203 -7.280 -26.389 1.00 78.06 82 ALA A CA 1
ATOM 586 C C . ALA A 1 82 ? 16.239 -7.648 -25.311 1.00 78.06 82 ALA A C 1
ATOM 588 O O . ALA A 1 82 ? 17.302 -8.185 -25.626 1.00 78.06 82 ALA A O 1
ATOM 589 N N . THR A 1 83 ? 15.920 -7.424 -24.032 1.00 78.12 83 THR A N 1
ATOM 590 C CA . THR A 1 83 ? 16.812 -7.764 -22.910 1.00 78.12 83 THR A CA 1
ATOM 591 C C . THR A 1 83 ? 16.930 -9.277 -22.690 1.00 78.12 83 THR A C 1
ATOM 593 O O . THR A 1 83 ? 17.992 -9.749 -22.287 1.00 78.12 83 THR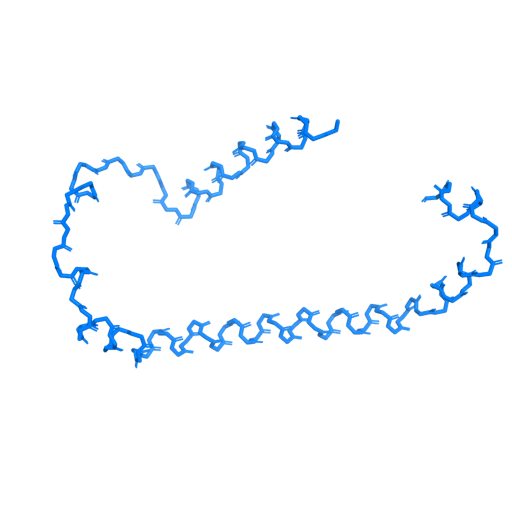 A O 1
ATOM 596 N N . LEU A 1 84 ? 15.894 -10.064 -23.013 1.00 78.00 84 LEU A N 1
ATOM 597 C CA . LEU A 1 84 ? 15.928 -11.531 -22.892 1.00 78.00 84 LEU A CA 1
ATOM 598 C C . LEU A 1 84 ? 16.955 -12.195 -23.828 1.00 78.00 84 LEU A C 1
ATOM 600 O O . LEU A 1 84 ? 17.421 -13.293 -23.533 1.00 78.00 84 LEU A O 1
ATOM 604 N N . GLY A 1 85 ? 17.307 -11.544 -24.942 1.00 76.25 85 GLY A N 1
ATOM 605 C CA . GLY A 1 85 ? 18.304 -12.033 -25.900 1.00 76.25 85 GLY A CA 1
ATOM 606 C C . GLY A 1 85 ? 19.750 -11.621 -25.594 1.00 76.25 85 GLY A C 1
ATOM 607 O O . GLY A 1 85 ? 20.664 -12.071 -26.286 1.00 76.25 85 GLY A O 1
ATOM 608 N N . LEU A 1 86 ? 19.982 -10.766 -24.589 1.00 76.38 86 LEU A N 1
ATOM 609 C CA . LEU A 1 86 ? 21.322 -10.299 -24.224 1.00 76.38 86 LEU A CA 1
ATOM 610 C C .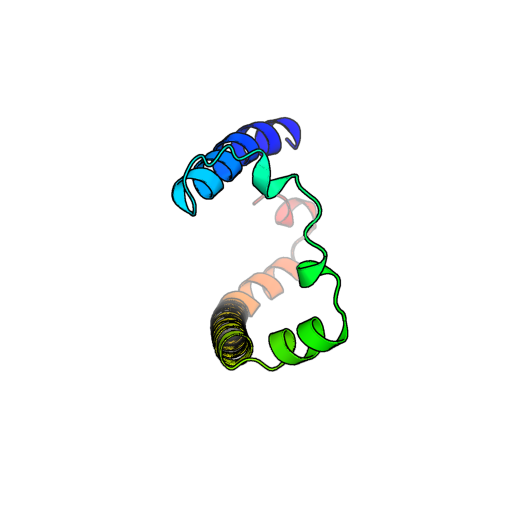 LEU A 1 86 ? 22.038 -11.304 -23.302 1.00 76.38 86 LEU A C 1
ATOM 612 O O . LEU A 1 86 ? 21.423 -11.847 -22.382 1.00 76.38 86 LEU A O 1
ATOM 616 N N . PRO A 1 87 ? 23.355 -11.533 -23.476 1.00 73.81 87 PRO A N 1
ATOM 617 C CA . PRO A 1 87 ? 24.121 -12.352 -22.544 1.00 73.81 87 PRO A CA 1
ATOM 618 C C . PRO A 1 87 ? 24.129 -11.704 -21.148 1.00 73.81 87 PRO A C 1
ATOM 620 O O . PRO A 1 87 ? 24.376 -10.503 -21.011 1.00 73.81 87 PRO A O 1
ATOM 623 N N . LEU A 1 88 ? 23.902 -12.522 -20.110 1.00 66.94 88 LEU A N 1
ATOM 624 C CA . LEU A 1 88 ? 23.745 -12.129 -18.697 1.00 66.94 88 LEU A CA 1
ATOM 625 C C . LEU A 1 88 ? 24.677 -11.000 -18.194 1.00 66.94 88 LEU A C 1
ATOM 627 O O . LEU A 1 88 ? 24.177 -10.102 -17.516 1.00 66.94 88 LEU A O 1
ATOM 631 N N . PRO A 1 89 ? 25.993 -10.980 -18.499 1.00 70.81 89 PRO A N 1
ATOM 632 C CA . PRO A 1 89 ? 26.868 -9.918 -17.997 1.00 70.81 89 PRO A CA 1
ATOM 633 C C . PRO A 1 89 ? 26.627 -8.539 -18.635 1.00 70.81 89 PRO A C 1
ATOM 635 O O . PRO A 1 89 ? 26.896 -7.532 -17.988 1.00 70.81 89 PRO A O 1
ATOM 638 N N . LEU A 1 90 ? 26.090 -8.461 -19.861 1.00 65.06 90 LEU A N 1
ATOM 639 C CA . LEU A 1 90 ? 25.716 -7.187 -20.498 1.00 65.06 90 LEU A CA 1
ATOM 640 C C . LEU A 1 90 ? 24.325 -6.696 -20.065 1.00 65.06 90 LEU A C 1
ATOM 642 O O . LEU A 1 90 ? 24.070 -5.495 -20.111 1.00 65.06 90 LEU A O 1
ATOM 646 N N . ALA A 1 91 ? 23.443 -7.597 -19.622 1.00 61.31 91 ALA A N 1
ATOM 647 C CA . ALA A 1 91 ? 22.105 -7.255 -19.132 1.00 61.31 91 ALA A CA 1
ATOM 648 C C . ALA A 1 91 ? 22.101 -6.731 -17.681 1.00 61.31 91 ALA A C 1
ATOM 650 O O . ALA A 1 91 ? 21.261 -5.910 -17.333 1.00 61.31 91 ALA A O 1
ATOM 651 N N . LEU A 1 92 ? 23.046 -7.174 -16.841 1.00 65.50 92 LEU A N 1
ATOM 652 C CA . LEU A 1 92 ? 23.166 -6.766 -15.429 1.00 65.50 92 LEU A CA 1
ATOM 653 C C . LEU A 1 92 ? 24.006 -5.490 -15.213 1.00 65.50 92 LEU A C 1
ATOM 655 O O . LEU A 1 92 ? 24.123 -5.021 -14.084 1.00 65.50 92 LEU A O 1
ATOM 659 N N . GLY A 1 93 ? 24.629 -4.960 -16.272 1.00 66.69 93 GLY A N 1
ATOM 660 C CA . GLY A 1 93 ? 25.538 -3.807 -16.219 1.00 66.69 93 GLY A CA 1
ATOM 661 C C . GLY A 1 93 ? 24.893 -2.437 -16.474 1.00 66.69 93 GLY A C 1
ATOM 662 O O . GLY A 1 93 ? 25.629 -1.455 -16.574 1.00 66.69 93 GLY A O 1
ATOM 663 N N . ARG A 1 94 ? 23.563 -2.363 -16.617 1.00 49.31 94 ARG A N 1
ATOM 664 C CA . ARG A 1 94 ? 22.789 -1.115 -16.741 1.00 49.31 94 ARG A CA 1
ATOM 665 C C . ARG A 1 94 ? 21.844 -0.916 -15.566 1.00 49.31 94 ARG A C 1
ATOM 667 O O . ARG A 1 94 ? 21.262 -1.922 -15.112 1.00 49.31 94 ARG A O 1
#

Radius of gyration: 22.96 Å; chains: 1; bounding box: 49×27×55 Å

Sequence (94 aa):
MVLVLGAVMLPAALAAGVAAGGWNFSWQALAPKPEKLDPFAGIGRLVSGRQVGEALKACTLALIVGVVGALFLRARLDDFAATLGLPLPLALGR